Protein AF-A0A0S4X0G8-F1 (afdb_monomer_lite)

Foldseek 3Di:
DQVVVQVVDDPPDHRDDDDCVPHVVLLPPDDDPDPDWDWDDDPPDTFDTGHDDDPPPDVVVVVVPDTPDPDPDPSCSVVSVVVDPPDD

Radius of gyration: 12.95 Å; chains: 1; bounding box: 30×27×34 Å

Structure (mmCIF, N/CA/C/O backbone):
data_AF-A0A0S4X0G8-F1
#
_entry.id   AF-A0A0S4X0G8-F1
#
loop_
_atom_site.group_PDB
_atom_site.id
_atom_site.type_symbol
_atom_site.label_atom_id
_atom_site.label_alt_id
_atom_site.label_comp_id
_atom_site.label_asym_id
_atom_site.label_entity_id
_atom_site.label_seq_id
_atom_site.pdbx_PDB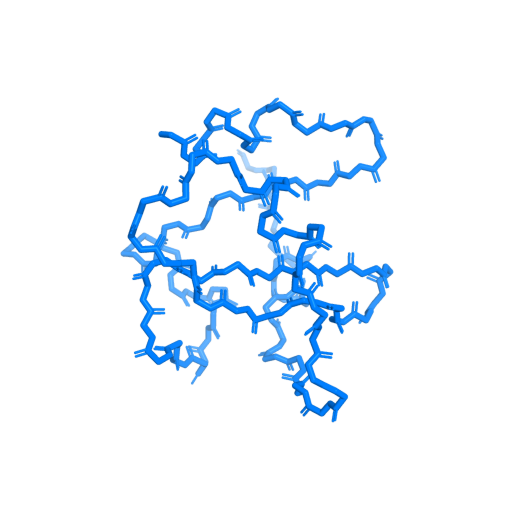_ins_code
_atom_site.Cartn_x
_atom_site.Cartn_y
_atom_site.Cartn_z
_atom_site.occupancy
_atom_site.B_iso_or_equiv
_atom_site.auth_seq_id
_atom_site.auth_comp_id
_atom_site.auth_asym_id
_atom_site.auth_atom_id
_atom_site.pdbx_PDB_model_num
ATOM 1 N N . MET A 1 1 ? 12.277 0.174 7.103 1.00 71.00 1 MET A N 1
ATOM 2 C CA . MET A 1 1 ? 12.088 1.439 6.342 1.00 71.00 1 MET A CA 1
ATOM 3 C C . MET A 1 1 ? 10.621 1.610 5.989 1.00 71.00 1 MET A C 1
ATOM 5 O O . MET A 1 1 ? 10.043 2.621 6.367 1.00 71.00 1 MET A O 1
ATOM 9 N N . PHE A 1 2 ? 10.016 0.6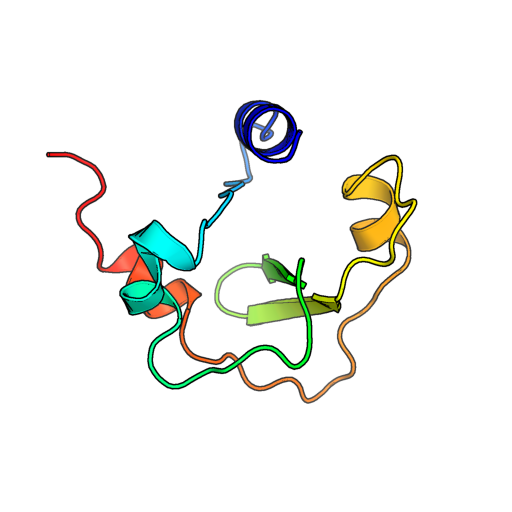08 5.351 1.00 77.38 2 PHE A N 1
ATOM 10 C CA . PHE A 1 2 ? 8.592 0.601 5.026 1.00 77.38 2 PHE A CA 1
ATOM 11 C C . PHE A 1 2 ? 7.680 0.609 6.261 1.00 77.38 2 PHE A C 1
ATOM 13 O O . PHE A 1 2 ? 6.739 1.391 6.280 1.00 77.38 2 PHE A O 1
ATOM 20 N N . ASP A 1 3 ? 8.019 -0.119 7.332 1.00 77.75 3 ASP A N 1
ATOM 21 C CA . ASP A 1 3 ? 7.261 -0.085 8.599 1.00 77.75 3 ASP A CA 1
ATOM 22 C C . ASP A 1 3 ? 7.183 1.307 9.216 1.00 77.75 3 ASP A C 1
ATOM 24 O O . ASP A 1 3 ? 6.140 1.734 9.704 1.00 77.75 3 ASP A O 1
ATOM 28 N N . ARG A 1 4 ? 8.297 2.046 9.171 1.00 81.75 4 ARG A N 1
ATOM 29 C CA . ARG A 1 4 ? 8.352 3.412 9.691 1.00 81.75 4 ARG A CA 1
ATOM 30 C C . ARG A 1 4 ? 7.452 4.333 8.874 1.00 81.75 4 ARG A C 1
ATOM 32 O O . ARG A 1 4 ? 6.665 5.067 9.452 1.00 81.75 4 ARG A O 1
ATOM 39 N N . TRP A 1 5 ? 7.535 4.256 7.547 1.00 83.00 5 TRP A N 1
ATOM 40 C CA . TRP A 1 5 ? 6.661 5.032 6.668 1.00 83.00 5 TRP A CA 1
ATOM 41 C C . TRP A 1 5 ? 5.180 4.666 6.849 1.00 83.00 5 TRP A C 1
ATOM 43 O O . TRP A 1 5 ? 4.326 5.553 6.833 1.00 83.00 5 TRP A O 1
ATOM 53 N N . ALA A 1 6 ? 4.883 3.380 7.067 1.00 83.25 6 ALA A N 1
ATOM 54 C CA . ALA A 1 6 ? 3.538 2.901 7.361 1.00 83.25 6 ALA A CA 1
ATOM 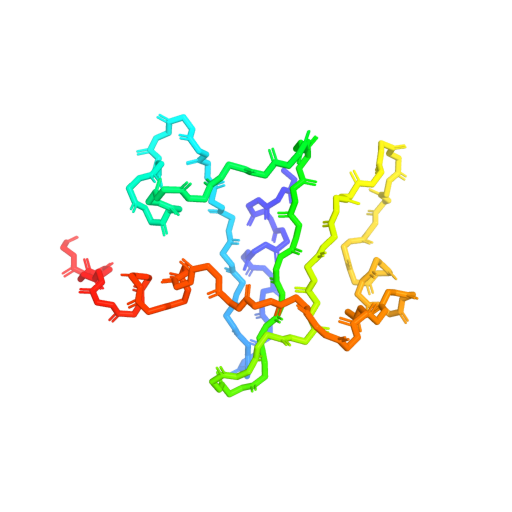55 C C . ALA A 1 6 ? 3.015 3.440 8.703 1.00 83.25 6 ALA A C 1
ATOM 57 O O . ALA A 1 6 ? 1.869 3.868 8.801 1.00 83.25 6 ALA A O 1
ATOM 58 N N . SER A 1 7 ? 3.887 3.505 9.711 1.00 82.12 7 SER A N 1
ATOM 59 C CA . SER A 1 7 ? 3.578 4.049 11.041 1.00 82.12 7 SER A CA 1
ATOM 60 C C . SER A 1 7 ? 3.387 5.572 11.046 1.00 82.12 7 SER A C 1
ATOM 62 O O . SER A 1 7 ? 2.763 6.113 11.953 1.00 82.12 7 SER A O 1
ATOM 64 N N . GLU A 1 8 ? 3.917 6.272 10.041 1.00 85.69 8 GLU A N 1
ATOM 65 C CA . GLU A 1 8 ? 3.801 7.725 9.852 1.00 85.69 8 GLU A CA 1
ATOM 66 C C . GLU A 1 8 ? 2.549 8.116 9.029 1.00 85.69 8 GLU A C 1
ATOM 68 O O . GLU A 1 8 ? 2.471 9.231 8.511 1.00 85.69 8 GLU A O 1
ATOM 73 N N . ALA A 1 9 ? 1.565 7.215 8.892 1.00 82.75 9 ALA A N 1
ATOM 74 C CA . ALA A 1 9 ? 0.303 7.483 8.200 1.00 82.75 9 ALA A CA 1
ATOM 75 C C . ALA A 1 9 ? -0.456 8.676 8.806 1.00 82.75 9 ALA A C 1
ATOM 77 O O . ALA A 1 9 ? -0.646 8.776 10.021 1.00 82.75 9 ALA A O 1
ATOM 78 N N . GLY A 1 10 ? -0.929 9.577 7.942 1.00 82.94 10 GLY A N 1
ATOM 79 C CA . GLY A 1 10 ? -1.799 10.677 8.344 1.00 82.94 10 GLY A CA 1
ATOM 80 C C . GLY A 1 10 ? -3.183 10.208 8.831 1.00 82.94 10 GLY A C 1
ATOM 81 O O . GLY A 1 10 ? -3.615 9.097 8.540 1.00 82.94 10 GLY A O 1
ATOM 82 N N . PRO A 1 11 ? -3.957 11.079 9.504 1.00 80.38 11 PRO A N 1
ATOM 83 C CA . PRO A 1 11 ? -5.242 10.723 10.130 1.00 80.38 11 PRO A CA 1
ATOM 84 C C . PRO A 1 11 ? -6.363 10.327 9.149 1.00 80.38 11 PRO A C 1
ATOM 86 O O . PRO A 1 11 ? -7.439 9.910 9.575 1.00 80.38 11 PRO A O 1
ATOM 89 N N . HIS A 1 12 ? -6.151 10.491 7.842 1.00 83.38 12 HIS A N 1
ATOM 90 C CA . HIS A 1 12 ? -7.132 10.203 6.789 1.00 83.38 12 HIS A CA 1
ATOM 91 C C . HIS A 1 12 ? -6.627 9.185 5.767 1.00 83.38 12 HIS A C 1
ATOM 93 O O . HIS A 1 12 ? -7.202 9.048 4.687 1.00 83.38 12 HIS A O 1
ATOM 99 N N . GLU A 1 13 ? -5.554 8.477 6.095 1.00 84.88 13 GLU A N 1
ATOM 100 C CA . GLU A 1 13 ? -5.004 7.420 5.267 1.00 84.88 13 GLU A CA 1
ATOM 101 C C . GLU A 1 13 ? -4.622 6.224 6.131 1.00 84.88 13 GLU A C 1
ATOM 103 O O . GLU A 1 13 ? -4.404 6.330 7.334 1.00 84.88 13 GLU A O 1
ATOM 108 N N . VAL A 1 14 ? -4.551 5.066 5.489 1.00 86.00 14 VAL A N 1
ATOM 109 C CA . VAL A 1 14 ? -4.022 3.850 6.090 1.00 86.00 14 VAL A CA 1
ATOM 110 C C . VAL A 1 14 ? -2.864 3.427 5.212 1.00 86.00 14 VAL A C 1
ATOM 112 O O . VAL A 1 14 ? -3.032 3.242 4.004 1.00 86.00 14 VAL A O 1
ATOM 115 N N . ARG A 1 15 ? -1.685 3.299 5.812 1.00 88.81 15 ARG A N 1
ATOM 116 C CA . ARG A 1 15 ? -0.495 2.789 5.142 1.00 88.81 15 ARG A CA 1
ATOM 117 C C . ARG A 1 15 ? -0.191 1.423 5.721 1.00 88.81 15 ARG A C 1
ATOM 119 O O . ARG A 1 15 ? -0.121 1.261 6.934 1.00 88.81 15 ARG A O 1
ATOM 126 N N . LEU A 1 16 ? -0.028 0.449 4.841 1.00 85.88 16 LEU A N 1
ATOM 127 C CA . LEU A 1 16 ? 0.292 -0.918 5.214 1.00 85.88 16 LEU A CA 1
ATOM 128 C C . LEU A 1 16 ? 1.569 -1.302 4.493 1.00 85.88 16 LEU A C 1
ATOM 130 O O . LEU A 1 16 ? 1.682 -1.134 3.276 1.00 85.88 16 LEU A O 1
ATOM 134 N N . TRP A 1 17 ? 2.524 -1.805 5.260 1.00 87.44 17 TRP A N 1
ATOM 135 C CA . TRP A 1 17 ? 3.620 -2.568 4.703 1.00 87.44 17 TRP A CA 1
ATOM 136 C C . TRP A 1 17 ? 3.208 -4.036 4.717 1.00 87.44 17 TRP A C 1
ATOM 138 O O . TRP A 1 17 ? 2.838 -4.558 5.765 1.00 87.44 17 TRP A O 1
ATOM 148 N N . LEU A 1 18 ? 3.208 -4.665 3.543 1.00 86.06 18 LEU A N 1
ATOM 149 C CA . LEU A 1 18 ? 2.837 -6.063 3.392 1.00 86.06 18 LEU A CA 1
ATOM 150 C C . LEU A 1 18 ? 4.073 -6.861 3.005 1.00 86.06 18 LEU A C 1
ATOM 152 O O . LEU A 1 18 ? 4.546 -6.753 1.872 1.00 86.06 18 LEU A O 1
ATOM 156 N N . ASP A 1 19 ? 4.568 -7.664 3.938 1.00 85.81 19 ASP A N 1
ATOM 157 C CA . ASP A 1 19 ? 5.591 -8.651 3.629 1.00 85.81 19 ASP A CA 1
ATOM 158 C C . ASP A 1 19 ? 4.949 -9.851 2.925 1.00 85.81 19 ASP A C 1
ATOM 160 O O . ASP A 1 19 ? 4.037 -10.483 3.457 1.00 85.81 19 ASP A O 1
ATOM 164 N N . LEU A 1 20 ? 5.383 -10.150 1.700 1.00 83.75 20 LEU A N 1
ATOM 165 C CA . LEU A 1 20 ? 4.817 -11.260 0.935 1.00 83.75 20 LEU A CA 1
ATOM 166 C C . LEU A 1 20 ? 5.298 -12.621 1.428 1.00 83.75 20 LEU A C 1
ATOM 168 O O . LEU A 1 20 ? 4.623 -13.608 1.146 1.00 83.75 20 LEU A O 1
ATOM 172 N N . GLU A 1 21 ? 6.423 -12.688 2.139 1.00 84.12 21 GLU A N 1
ATOM 173 C CA . GLU A 1 21 ? 6.904 -13.947 2.710 1.00 84.12 21 GLU A CA 1
ATOM 174 C C . GLU A 1 21 ? 5.950 -14.441 3.808 1.00 84.12 21 GLU A C 1
ATOM 176 O O . GLU A 1 21 ? 5.639 -15.631 3.859 1.00 84.12 21 GLU A O 1
ATOM 181 N N . ASP A 1 22 ? 5.399 -13.514 4.597 1.00 82.50 22 ASP A N 1
ATOM 182 C CA . ASP A 1 22 ? 4.483 -13.818 5.702 1.00 82.50 22 ASP A CA 1
ATOM 183 C C . ASP A 1 22 ? 2.997 -13.694 5.324 1.00 82.50 22 ASP A C 1
ATOM 185 O O . ASP A 1 22 ? 2.140 -14.348 5.921 1.00 82.50 22 ASP A O 1
ATOM 189 N N . HIS A 1 23 ? 2.663 -12.860 4.333 1.00 83.06 23 HIS A N 1
ATOM 190 C CA . HIS A 1 23 ? 1.286 -12.425 4.082 1.00 83.06 23 HIS A CA 1
ATOM 191 C C . HIS A 1 23 ? 0.847 -12.524 2.609 1.00 83.06 23 HIS A C 1
ATOM 193 O O . HIS A 1 23 ? 0.004 -11.752 2.135 1.00 83.06 23 HIS A O 1
ATOM 199 N N . ALA A 1 24 ? 1.378 -13.500 1.864 1.00 82.88 24 ALA A N 1
ATOM 200 C CA . ALA A 1 24 ? 1.017 -13.753 0.462 1.00 82.88 24 ALA A CA 1
ATOM 201 C C . ALA A 1 24 ? -0.498 -13.938 0.218 1.00 82.88 24 ALA A C 1
ATOM 203 O O . ALA A 1 24 ? -0.992 -13.658 -0.879 1.00 82.88 24 ALA A O 1
ATOM 204 N N . GLU A 1 25 ? -1.259 -14.374 1.226 1.00 83.00 25 GLU A N 1
ATOM 205 C CA . GLU A 1 25 ? -2.703 -14.625 1.124 1.00 83.00 25 GLU A CA 1
ATOM 206 C C . GLU A 1 25 ? -3.514 -13.397 0.674 1.00 83.00 25 GLU A C 1
ATOM 208 O O . GLU A 1 25 ? -4.469 -13.526 -0.099 1.00 83.00 25 GLU A O 1
ATOM 213 N N . PHE A 1 26 ? -3.098 -12.189 1.068 1.00 83.94 26 PHE A N 1
ATOM 214 C CA . PHE A 1 26 ? -3.795 -10.960 0.680 1.00 83.94 26 PHE A CA 1
ATOM 215 C C . PHE A 1 26 ? -3.563 -10.602 -0.787 1.00 83.94 26 PHE A C 1
ATOM 217 O O . PHE A 1 26 ? -4.405 -9.960 -1.425 1.00 83.94 26 PHE A O 1
ATOM 224 N N . VAL A 1 27 ? -2.456 -11.070 -1.359 1.00 82.62 27 VAL A N 1
ATOM 225 C CA . VAL A 1 27 ? -2.143 -10.890 -2.777 1.00 82.62 27 VAL A CA 1
ATOM 226 C C . VAL A 1 27 ? -2.879 -11.914 -3.643 1.00 82.62 27 VAL A C 1
ATOM 228 O O . VAL A 1 27 ? -3.305 -11.604 -4.763 1.00 82.62 27 VAL A O 1
ATOM 231 N N . GLY A 1 28 ? -3.174 -13.086 -3.085 1.00 82.12 28 GLY A N 1
ATOM 232 C CA . GLY A 1 28 ? -3.949 -14.126 -3.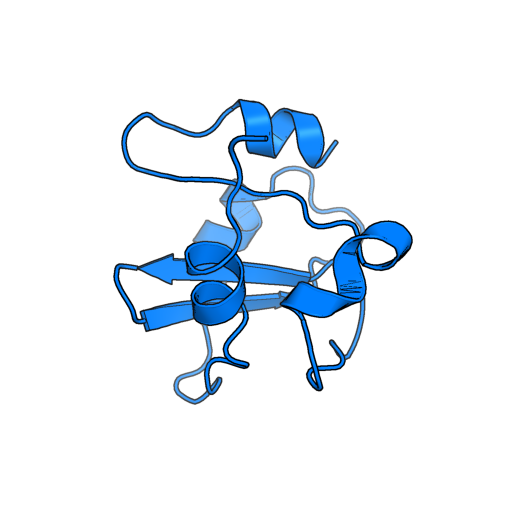750 1.00 82.12 28 GLY A CA 1
ATOM 233 C C . GLY A 1 28 ? -3.234 -14.629 -5.005 1.00 82.12 28 GLY A C 1
ATOM 234 O O . GLY A 1 28 ? -2.076 -15.019 -4.951 1.00 82.12 28 GLY A O 1
ATOM 235 N N . ALA A 1 29 ? -3.922 -14.617 -6.149 1.00 83.00 29 ALA A N 1
ATOM 236 C CA . ALA A 1 29 ? -3.357 -15.069 -7.426 1.00 83.00 29 ALA A CA 1
ATOM 237 C C . ALA A 1 29 ? -2.511 -14.003 -8.148 1.00 83.00 29 ALA A C 1
ATOM 239 O O . ALA A 1 29 ? -1.970 -14.272 -9.221 1.00 83.00 29 ALA A O 1
ATOM 240 N N . TYR A 1 30 ? -2.440 -12.782 -7.615 1.00 84.19 30 TYR A N 1
ATOM 241 C CA . TYR A 1 30 ? -1.657 -11.726 -8.238 1.00 84.19 30 TYR A CA 1
ATOM 242 C C . TYR A 1 30 ? -0.172 -11.923 -7.926 1.00 84.19 30 TYR A C 1
ATOM 244 O O . TYR A 1 30 ? 0.222 -12.017 -6.770 1.00 84.19 30 TYR A O 1
ATOM 252 N N . LEU A 1 31 ? 0.662 -11.970 -8.962 1.00 81.00 31 LEU A N 1
ATOM 253 C CA . LEU A 1 31 ? 2.111 -12.011 -8.806 1.00 81.00 31 LEU A CA 1
ATOM 254 C C . LEU A 1 31 ? 2.684 -10.687 -9.331 1.00 81.00 31 LEU A C 1
ATOM 256 O O . LEU A 1 31 ? 2.625 -10.453 -10.542 1.00 81.00 31 LEU A O 1
ATOM 260 N N . PRO A 1 32 ? 3.194 -9.794 -8.463 1.00 81.50 32 PRO A N 1
ATOM 261 C CA . PRO A 1 32 ? 3.816 -8.563 -8.928 1.00 81.50 32 PRO A CA 1
ATOM 262 C C . PRO A 1 32 ? 5.039 -8.885 -9.805 1.00 81.50 32 PRO A C 1
ATOM 264 O O . PRO A 1 32 ? 5.771 -9.831 -9.511 1.00 81.50 32 PRO A O 1
ATOM 267 N N . PRO A 1 33 ? 5.296 -8.104 -10.871 1.00 82.25 33 PRO A N 1
ATOM 268 C CA . PRO A 1 33 ? 6.406 -8.367 -11.790 1.00 82.25 33 PRO A CA 1
ATOM 269 C C . PRO A 1 33 ? 7.780 -8.177 -11.133 1.00 82.25 33 PRO A C 1
ATOM 271 O O . PRO A 1 33 ? 8.760 -8.766 -11.577 1.00 82.25 33 PRO A O 1
ATOM 274 N N . SER A 1 34 ? 7.856 -7.341 -10.095 1.00 86.44 34 SER A N 1
ATOM 275 C CA . SER A 1 34 ? 9.036 -7.145 -9.256 1.00 86.44 34 SER A CA 1
ATOM 276 C C . SER A 1 34 ? 8.624 -6.530 -7.917 1.00 86.44 34 SER A C 1
ATOM 278 O O . SER A 1 34 ? 7.522 -5.993 -7.781 1.00 86.44 34 SER A O 1
ATOM 280 N N . LEU A 1 35 ? 9.521 -6.597 -6.936 1.00 85.62 35 LEU A N 1
ATOM 281 C CA . LEU A 1 35 ? 9.355 -6.022 -5.602 1.00 85.62 35 LEU A CA 1
ATOM 282 C C . LEU A 1 35 ? 10.459 -4.992 -5.311 1.00 85.62 35 LEU A C 1
ATOM 284 O O . LEU A 1 35 ? 11.556 -5.127 -5.860 1.00 85.62 35 LEU A O 1
ATOM 288 N N . PRO A 1 36 ? 10.202 -3.997 -4.439 1.00 86.25 36 PRO A N 1
ATOM 289 C CA . PRO A 1 36 ? 8.927 -3.720 -3.766 1.00 86.25 36 PRO A CA 1
ATOM 290 C C . PRO A 1 36 ? 7.913 -3.036 -4.697 1.00 86.25 36 PRO A C 1
ATOM 292 O O . PRO A 1 36 ? 8.280 -2.215 -5.532 1.00 86.25 36 PRO A O 1
ATOM 295 N N . MET A 1 37 ? 6.626 -3.364 -4.554 1.00 86.44 37 MET A N 1
ATOM 296 C CA . MET A 1 37 ? 5.542 -2.771 -5.347 1.00 86.44 37 MET A CA 1
ATOM 297 C C . MET A 1 37 ? 4.605 -1.964 -4.450 1.00 86.44 37 MET A C 1
ATOM 299 O O . MET A 1 37 ? 4.177 -2.446 -3.404 1.00 86.44 37 MET A O 1
ATOM 303 N N . LEU A 1 38 ? 4.274 -0.742 -4.867 1.00 87.50 38 LEU A N 1
ATOM 304 C CA . LEU A 1 38 ? 3.372 0.148 -4.147 1.00 87.50 38 LEU A CA 1
ATOM 305 C C . LEU A 1 38 ? 1.999 0.165 -4.809 1.00 87.50 38 LEU A C 1
ATOM 307 O O . LEU A 1 38 ? 1.884 0.404 -6.011 1.00 87.50 38 LEU A O 1
ATOM 311 N N . PHE A 1 39 ? 0.966 -0.004 -3.988 1.00 87.62 39 PHE A N 1
ATOM 312 C CA . PHE A 1 39 ? -0.428 0.188 -4.363 1.00 87.62 39 PHE A CA 1
ATOM 313 C C . PHE A 1 39 ? -1.007 1.366 -3.579 1.00 87.62 39 PHE A C 1
ATOM 315 O O . PHE A 1 39 ? -0.844 1.431 -2.362 1.00 87.62 39 PHE A O 1
ATOM 322 N N . ALA A 1 40 ? -1.719 2.268 -4.252 1.00 87.56 40 ALA A N 1
ATOM 323 C CA . ALA A 1 40 ? -2.499 3.314 -3.594 1.00 87.56 40 ALA A CA 1
ATOM 324 C C . ALA A 1 40 ? -3.936 3.303 -4.102 1.00 87.56 40 ALA A C 1
ATOM 326 O O . ALA A 1 40 ? -4.186 3.232 -5.308 1.00 87.56 40 ALA A O 1
ATOM 327 N N . TYR A 1 41 ? -4.870 3.413 -3.164 1.00 86.94 41 TYR A N 1
ATOM 328 C CA . TYR A 1 41 ? -6.300 3.402 -3.428 1.00 86.94 41 TYR A CA 1
ATOM 329 C C . TYR A 1 41 ? -6.921 4.717 -2.967 1.00 86.94 41 TYR A C 1
ATOM 331 O O . TYR A 1 41 ? -6.586 5.233 -1.900 1.00 86.94 41 TYR A O 1
ATOM 339 N N . LYS A 1 42 ? -7.884 5.226 -3.737 1.00 85.31 42 LYS A N 1
ATOM 340 C CA . LYS A 1 42 ? -8.762 6.324 -3.328 1.00 85.31 42 LYS A CA 1
ATOM 341 C C . LYS A 1 42 ? -10.198 5.817 -3.310 1.00 85.31 42 LYS A C 1
ATOM 343 O O . LYS A 1 42 ? -10.796 5.586 -4.359 1.00 85.31 42 LYS A O 1
ATOM 348 N N . GLY A 1 43 ? -10.745 5.635 -2.109 1.00 84.12 43 GLY A N 1
ATOM 349 C CA . GLY A 1 43 ? -12.027 4.954 -1.934 1.00 84.12 43 GLY A CA 1
ATOM 350 C C . GLY A 1 43 ? -11.906 3.473 -2.294 1.00 84.12 43 GLY A C 1
ATOM 351 O O . GLY A 1 43 ? -11.116 2.755 -1.682 1.00 84.12 43 GLY A O 1
ATOM 352 N N . ASP A 1 44 ? -12.685 3.027 -3.276 1.00 82.69 44 ASP A N 1
ATOM 353 C CA . ASP A 1 44 ? -12.690 1.670 -3.836 1.00 82.69 44 ASP A CA 1
ATOM 354 C C . ASP A 1 44 ? -11.842 1.530 -5.113 1.00 82.69 44 ASP A C 1
ATOM 356 O O . ASP A 1 44 ? -11.750 0.441 -5.672 1.00 82.69 44 ASP A O 1
ATOM 360 N N . ARG A 1 45 ? -11.211 2.615 -5.581 1.00 83.56 45 ARG A N 1
ATOM 361 C CA . ARG A 1 45 ? -10.463 2.632 -6.843 1.00 83.56 45 ARG A CA 1
ATOM 362 C C . ARG A 1 45 ? -8.963 2.593 -6.616 1.00 83.56 45 ARG A C 1
ATOM 364 O O . ARG A 1 45 ? -8.427 3.412 -5.873 1.00 83.56 45 ARG A O 1
ATOM 371 N N . LEU A 1 46 ? -8.288 1.700 -7.332 1.00 85.88 46 LEU A N 1
ATOM 372 C CA . LEU A 1 46 ? -6.835 1.689 -7.456 1.00 85.88 46 LEU A CA 1
ATOM 373 C C . LEU A 1 46 ? -6.378 2.895 -8.294 1.00 85.88 46 LEU A C 1
ATOM 375 O O . LEU A 1 46 ? -6.781 3.047 -9.447 1.00 85.88 46 LEU A O 1
ATOM 379 N N . THR A 1 47 ? -5.557 3.766 -7.711 1.00 84.75 47 THR A N 1
ATOM 380 C CA . THR A 1 47 ? -5.047 4.994 -8.352 1.00 84.75 47 THR A CA 1
ATOM 381 C C . THR A 1 47 ? -3.549 4.950 -8.634 1.00 84.75 47 THR A C 1
ATOM 383 O O . THR A 1 47 ? -3.055 5.761 -9.416 1.00 84.75 47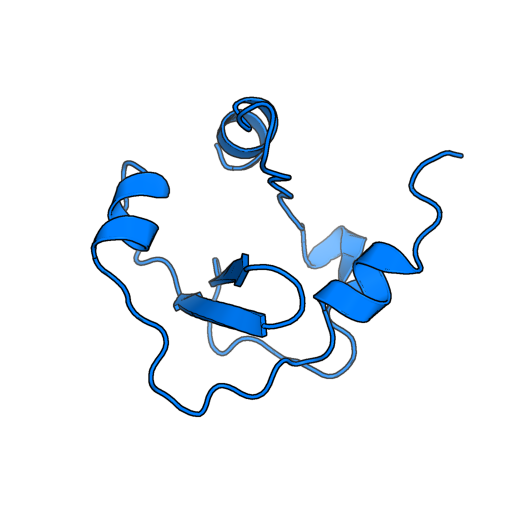 THR A O 1
ATOM 386 N N . TYR A 1 48 ? -2.828 4.019 -8.008 1.00 83.88 48 TYR A N 1
ATOM 387 C CA . TYR A 1 48 ? -1.391 3.827 -8.180 1.00 83.88 48 TYR A CA 1
ATOM 388 C C . TYR A 1 48 ? -1.042 2.348 -8.030 1.00 83.88 48 TYR A C 1
ATOM 390 O O . TYR A 1 48 ? -1.480 1.735 -7.062 1.00 83.88 48 TYR A O 1
ATOM 398 N N . ALA A 1 49 ? -0.250 1.793 -8.946 1.00 85.88 49 ALA A N 1
ATOM 399 C CA . ALA A 1 49 ? 0.267 0.428 -8.862 1.00 85.88 49 ALA A CA 1
ATOM 400 C C . ALA A 1 49 ? 1.590 0.335 -9.628 1.00 85.88 49 ALA A C 1
ATOM 402 O O . ALA A 1 49 ? 1.587 0.077 -10.830 1.00 85.88 49 ALA A O 1
ATOM 403 N N . HIS A 1 50 ? 2.714 0.581 -8.953 1.00 84.06 50 HIS A N 1
ATOM 404 C CA . HIS A 1 50 ? 4.033 0.595 -9.597 1.00 84.06 50 HIS A CA 1
ATOM 405 C C . HIS A 1 50 ? 5.105 -0.054 -8.733 1.00 84.06 50 HIS A C 1
ATOM 407 O O . HIS A 1 50 ? 5.054 -0.001 -7.503 1.00 84.06 50 HIS A O 1
ATOM 413 N N . VAL A 1 51 ? 6.084 -0.665 -9.399 1.00 84.88 51 VAL A N 1
ATOM 414 C CA . VAL A 1 51 ? 7.309 -1.144 -8.756 1.00 84.88 51 VAL A CA 1
ATOM 415 C C . VAL A 1 51 ? 8.130 0.074 -8.350 1.00 84.88 51 VAL A C 1
ATOM 417 O O . VAL A 1 51 ? 8.379 0.962 -9.163 1.00 84.88 51 VAL A O 1
ATOM 420 N N . LEU A 1 52 ? 8.531 0.122 -7.087 1.00 81.00 52 LEU A N 1
ATOM 421 C CA . LEU A 1 52 ? 9.412 1.154 -6.572 1.00 81.00 52 LEU A CA 1
ATOM 422 C C . LEU A 1 52 ? 10.845 0.840 -7.006 1.00 81.00 52 LEU A C 1
ATOM 424 O O . LEU A 1 52 ? 11.370 -0.235 -6.714 1.00 81.00 52 LEU A O 1
ATOM 428 N N . GLU A 1 53 ? 11.478 1.779 -7.705 1.00 77.06 53 GLU A N 1
ATOM 429 C CA . GLU A 1 53 ? 12.871 1.628 -8.116 1.00 77.06 53 GLU A CA 1
ATOM 430 C C . GLU A 1 53 ? 13.829 1.646 -6.914 1.00 77.06 53 GLU A C 1
ATOM 432 O O . GLU A 1 53 ? 13.616 2.320 -5.898 1.00 77.06 53 GLU A O 1
ATOM 437 N N . LEU A 1 54 ? 14.931 0.907 -7.052 1.00 63.34 54 LEU A N 1
ATOM 438 C CA . LEU A 1 54 ? 16.033 0.901 -6.094 1.00 63.34 54 LEU A CA 1
ATOM 439 C C . LEU A 1 54 ? 16.650 2.304 -6.006 1.00 63.34 54 LEU A C 1
ATOM 441 O O . LEU A 1 54 ? 17.241 2.791 -6.965 1.00 63.34 54 LEU A O 1
ATOM 445 N N . GLY A 1 55 ? 16.534 2.939 -4.837 1.00 63.44 55 GLY A N 1
ATOM 446 C CA . GLY A 1 55 ? 17.069 4.281 -4.580 1.00 63.44 55 GLY A CA 1
ATOM 447 C C . GLY A 1 55 ? 16.015 5.347 -4.280 1.00 63.44 55 GLY A C 1
ATOM 448 O O . GLY A 1 55 ? 16.382 6.485 -3.986 1.00 63.44 55 GLY A O 1
ATOM 449 N N . ILE A 1 56 ? 14.723 4.999 -4.293 1.00 65.50 56 ILE A N 1
ATOM 450 C CA . ILE A 1 56 ? 13.671 5.894 -3.801 1.00 65.50 56 ILE A CA 1
ATOM 451 C C . ILE A 1 56 ? 13.923 6.198 -2.322 1.00 65.50 56 ILE A C 1
ATOM 453 O O . ILE A 1 56 ? 13.856 5.327 -1.457 1.00 65.50 56 ILE A O 1
ATOM 457 N N . THR A 1 57 ? 14.219 7.463 -2.034 1.00 63.12 57 THR A N 1
ATOM 458 C CA . THR A 1 57 ? 14.475 7.945 -0.674 1.00 63.12 57 THR A CA 1
ATOM 459 C C . THR A 1 57 ? 13.184 8.214 0.094 1.00 63.12 57 THR A C 1
ATOM 461 O O . THR A 1 57 ? 13.188 8.140 1.321 1.00 63.12 57 THR A O 1
ATOM 464 N N . THR A 1 58 ? 12.076 8.488 -0.608 1.00 71.00 58 THR A N 1
ATOM 465 C CA . THR A 1 58 ? 10.756 8.742 -0.016 1.00 71.00 58 THR A CA 1
ATOM 466 C C . THR A 1 58 ? 9.621 8.192 -0.883 1.00 71.00 58 THR A C 1
ATOM 468 O O . THR A 1 58 ? 9.499 8.503 -2.066 1.00 71.00 58 THR A O 1
ATOM 471 N N . ILE A 1 59 ? 8.745 7.389 -0.279 1.00 76.12 59 ILE A N 1
ATOM 472 C CA . ILE A 1 59 ? 7.580 6.787 -0.952 1.00 76.12 59 ILE A CA 1
ATOM 473 C C . ILE A 1 59 ? 6.579 7.870 -1.381 1.00 76.12 59 ILE A C 1
ATOM 475 O O . ILE A 1 59 ? 5.980 7.771 -2.449 1.00 76.12 59 ILE A O 1
ATOM 479 N N . ASP A 1 60 ? 6.475 8.963 -0.618 1.00 75.06 60 ASP A N 1
ATOM 480 C CA . ASP A 1 60 ? 5.642 10.120 -0.970 1.00 75.06 60 ASP A CA 1
ATOM 481 C C . ASP A 1 60 ? 6.058 10.757 -2.305 1.00 75.06 60 ASP A C 1
ATOM 483 O O . ASP A 1 60 ? 5.210 11.221 -3.065 1.00 75.06 60 ASP A O 1
ATOM 487 N N . ARG A 1 61 ? 7.355 10.729 -2.642 1.00 73.81 61 ARG A N 1
ATOM 488 C CA . ARG A 1 61 ? 7.836 11.204 -3.943 1.00 73.81 61 ARG A CA 1
ATOM 489 C C . ARG A 1 61 ? 7.404 10.271 -5.072 1.00 73.81 61 ARG A C 1
ATOM 491 O O . ARG A 1 61 ? 6.947 10.750 -6.103 1.00 73.81 61 ARG A O 1
ATOM 498 N N . ALA A 1 62 ? 7.475 8.959 -4.852 1.00 73.88 62 ALA A N 1
ATOM 499 C CA . ALA A 1 62 ? 7.006 7.967 -5.817 1.00 73.88 62 ALA A CA 1
ATOM 500 C C . ALA A 1 62 ? 5.503 8.119 -6.112 1.00 73.88 62 ALA A C 1
ATOM 502 O O . ALA A 1 62 ? 5.090 8.016 -7.267 1.00 73.88 62 ALA A O 1
ATOM 503 N N . LEU A 1 63 ? 4.703 8.412 -5.078 1.00 73.94 63 LEU A N 1
ATOM 504 C CA . LEU A 1 63 ? 3.269 8.704 -5.192 1.00 73.94 63 LEU A CA 1
ATOM 505 C C . LEU A 1 63 ? 2.986 10.017 -5.928 1.00 73.94 63 LEU A C 1
ATOM 507 O O . LEU A 1 63 ? 2.015 10.092 -6.675 1.00 73.94 63 LEU A O 1
ATOM 511 N N . ALA A 1 64 ? 3.809 11.046 -5.716 1.00 73.44 64 ALA A N 1
ATOM 512 C CA . ALA A 1 64 ? 3.662 12.330 -6.396 1.00 73.44 64 ALA A CA 1
ATOM 513 C C . ALA A 1 64 ? 4.025 12.254 -7.890 1.00 73.44 64 ALA A C 1
ATOM 515 O O . ALA A 1 64 ? 3.432 12.962 -8.702 1.00 73.44 64 ALA A O 1
ATOM 516 N N . GLU A 1 65 ? 4.999 11.413 -8.248 1.00 68.31 65 GLU A N 1
ATOM 517 C CA . GLU A 1 65 ? 5.512 11.291 -9.618 1.00 68.31 65 GLU A CA 1
ATOM 518 C C . GLU A 1 65 ? 4.723 10.282 -10.468 1.00 68.31 65 GLU A C 1
ATOM 520 O O . GLU A 1 65 ? 4.582 10.474 -11.676 1.00 68.31 65 GLU A O 1
ATOM 525 N N . GLY A 1 66 ? 4.185 9.217 -9.869 1.00 61.38 66 GLY A N 1
ATOM 526 C CA . GLY A 1 66 ? 3.475 8.190 -10.625 1.00 61.38 66 GLY A CA 1
ATOM 527 C C . GLY A 1 66 ? 1.962 8.396 -10.643 1.00 61.38 66 GLY A C 1
ATOM 528 O O . GLY A 1 66 ? 1.300 8.591 -9.630 1.00 61.38 66 GLY A O 1
ATOM 529 N N . THR A 1 67 ? 1.390 8.283 -11.832 1.00 60.44 67 THR A N 1
ATOM 530 C CA . THR A 1 67 ? -0.045 8.066 -12.037 1.00 60.44 67 THR A CA 1
ATOM 531 C C . THR A 1 67 ? -0.221 6.611 -12.464 1.00 60.44 67 THR A C 1
ATOM 533 O O . THR A 1 67 ? 0.580 6.108 -13.258 1.00 60.44 67 THR A O 1
ATOM 536 N N . ALA A 1 68 ? -1.222 5.886 -11.948 1.00 57.38 68 ALA A N 1
ATOM 537 C CA . ALA A 1 68 ? -1.539 4.589 -12.544 1.00 57.38 68 ALA A CA 1
ATOM 538 C C . ALA A 1 68 ? -1.916 4.809 -14.019 1.00 57.38 68 ALA A C 1
ATOM 540 O O . ALA A 1 68 ? -2.752 5.676 -14.301 1.00 57.38 68 ALA A O 1
ATOM 541 N N . PRO A 1 69 ? -1.351 4.040 -14.966 1.00 56.72 69 PRO A N 1
ATOM 542 C CA . PRO A 1 69 ? -1.905 4.004 -16.303 1.00 56.72 69 PRO A CA 1
ATOM 543 C C . PRO A 1 69 ? -3.367 3.568 -16.185 1.00 56.72 69 PRO A C 1
ATOM 545 O O . PRO A 1 69 ? -3.693 2.623 -15.461 1.00 56.72 69 PRO A O 1
ATOM 548 N N . SER A 1 70 ? -4.259 4.289 -16.862 1.00 50.94 70 SER A N 1
ATOM 549 C CA . SER A 1 70 ? -5.680 3.957 -16.921 1.00 50.94 70 SER A CA 1
ATOM 550 C C . SER A 1 70 ? -5.833 2.534 -17.464 1.00 50.94 70 SER A C 1
ATOM 552 O O . SER A 1 70 ? -5.689 2.324 -18.666 1.00 50.94 70 SER A O 1
ATOM 554 N N . GLY A 1 71 ? -6.065 1.557 -16.584 1.00 53.59 71 GLY A N 1
ATOM 555 C CA . GLY A 1 71 ? -6.213 0.152 -16.974 1.00 53.59 71 GLY A CA 1
ATOM 556 C C . GLY A 1 71 ? -5.592 -0.888 -16.041 1.00 53.59 71 GLY A C 1
ATOM 557 O O . GLY A 1 71 ? -5.803 -2.073 -16.285 1.00 53.59 71 GLY A O 1
ATOM 558 N N . PHE A 1 72 ? -4.874 -0.508 -14.976 1.00 64.38 72 PHE A N 1
ATOM 559 C CA . PHE A 1 72 ? -4.506 -1.489 -13.947 1.00 64.38 72 PHE A CA 1
ATOM 560 C C . PHE A 1 72 ? -5.771 -1.965 -13.220 1.00 64.38 72 PHE A C 1
ATOM 562 O O . PHE A 1 72 ? -6.347 -1.244 -12.406 1.00 64.38 72 PHE A O 1
ATOM 569 N N . ALA A 1 73 ? -6.236 -3.165 -13.571 1.00 69.25 73 ALA A N 1
ATOM 570 C CA . ALA A 1 73 ? -7.333 -3.821 -12.879 1.00 69.25 73 ALA A CA 1
ATOM 571 C C . ALA A 1 73 ? -6.890 -4.142 -11.446 1.00 69.25 73 ALA A C 1
ATOM 573 O O . ALA A 1 73 ? -5.814 -4.704 -11.247 1.00 69.25 73 ALA A O 1
ATOM 574 N N . ASP A 1 74 ? -7.707 -3.764 -10.461 1.00 78.94 74 ASP A N 1
ATOM 575 C CA . ASP A 1 74 ? -7.434 -4.075 -9.059 1.00 78.94 74 ASP A CA 1
ATOM 576 C C . ASP A 1 74 ? -7.344 -5.605 -8.879 1.00 78.94 74 ASP A C 1
ATOM 578 O O . ASP A 1 74 ? -8.321 -6.304 -9.164 1.00 78.94 74 ASP A O 1
ATOM 582 N N . PRO A 1 75 ? -6.208 -6.148 -8.401 1.00 81.69 75 PRO A N 1
ATOM 583 C CA . PRO A 1 75 ? -6.047 -7.581 -8.130 1.00 81.69 75 PRO A CA 1
ATOM 584 C C . PRO A 1 75 ? -6.911 -8.114 -6.968 1.00 81.69 75 PRO A C 1
ATOM 586 O O . PRO A 1 75 ? -6.848 -9.303 -6.624 1.00 81.69 75 PRO A O 1
ATOM 589 N N . GLY A 1 76 ? -7.704 -7.248 -6.334 1.00 85.31 76 GLY A N 1
ATOM 590 C CA . GLY A 1 76 ? -8.566 -7.571 -5.204 1.00 85.31 76 GLY A CA 1
ATOM 591 C C . GLY A 1 76 ? -7.830 -7.548 -3.867 1.00 85.31 76 GLY A C 1
ATOM 592 O O . GLY A 1 76 ? -8.385 -8.012 -2.872 1.00 85.31 76 GLY A O 1
ATOM 593 N N . ILE A 1 77 ? -6.607 -7.002 -3.828 1.00 86.56 77 ILE A N 1
ATOM 594 C CA . ILE A 1 77 ? -5.782 -6.924 -2.611 1.00 86.56 77 ILE A CA 1
ATOM 595 C C . ILE A 1 77 ? -6.532 -6.146 -1.532 1.00 86.56 77 ILE A C 1
ATOM 597 O O . ILE A 1 77 ? -6.724 -6.652 -0.431 1.00 86.56 77 ILE A O 1
ATOM 601 N N . ARG A 1 78 ? -7.055 -4.958 -1.863 1.00 86.25 78 ARG A N 1
ATOM 602 C CA . ARG A 1 78 ? -7.844 -4.143 -0.926 1.00 86.25 78 ARG A CA 1
ATOM 603 C C . ARG A 1 78 ? -9.047 -4.902 -0.363 1.00 86.25 78 ARG A C 1
ATOM 605 O O . ARG A 1 78 ? -9.340 -4.778 0.820 1.00 86.25 78 ARG A O 1
ATOM 612 N N . GLY A 1 79 ? -9.750 -5.662 -1.203 1.00 85.31 79 GLY A N 1
ATOM 613 C CA . GLY A 1 79 ? -10.908 -6.448 -0.778 1.00 85.31 79 GLY A CA 1
ATOM 614 C C . GLY A 1 79 ? -10.539 -7.490 0.276 1.00 85.31 79 GLY A C 1
ATOM 615 O O . GLY A 1 79 ? -11.200 -7.562 1.307 1.00 85.31 79 GLY A O 1
ATOM 616 N N . ARG A 1 80 ? -9.448 -8.233 0.053 1.00 87.81 80 ARG A N 1
ATOM 617 C CA . ARG A 1 80 ? -8.945 -9.232 1.011 1.00 87.81 80 ARG A CA 1
ATOM 618 C C . ARG A 1 80 ? -8.439 -8.581 2.291 1.00 87.81 80 ARG A C 1
ATOM 620 O O . ARG A 1 80 ? -8.773 -9.050 3.370 1.00 87.81 80 ARG A O 1
ATOM 627 N N . LEU A 1 81 ? -7.718 -7.464 2.171 1.00 85.50 81 LEU A N 1
ATOM 628 C CA . LEU A 1 81 ? -7.278 -6.680 3.323 1.00 85.50 81 LEU A CA 1
ATOM 629 C C . LEU A 1 81 ? -8.481 -6.243 4.168 1.00 85.50 81 LEU A C 1
ATOM 631 O O . LEU A 1 81 ? -8.485 -6.471 5.362 1.00 85.50 81 LEU A O 1
ATOM 635 N N . LEU A 1 82 ? -9.548 -5.699 3.582 1.00 83.19 82 LEU A N 1
ATOM 636 C CA . LEU A 1 82 ? -10.730 -5.274 4.350 1.00 83.19 82 LEU A CA 1
ATOM 637 C C . LEU A 1 82 ? -11.535 -6.420 4.978 1.00 83.19 82 LEU A C 1
ATOM 639 O O . LEU A 1 82 ? -12.305 -6.171 5.901 1.00 83.19 82 LEU A O 1
ATOM 643 N N . GLN A 1 83 ? -11.411 -7.639 4.454 1.00 82.69 83 GLN A N 1
ATOM 644 C CA . GLN A 1 83 ? -12.057 -8.825 5.020 1.00 82.69 83 GLN A CA 1
ATOM 645 C C . GLN A 1 83 ? -11.252 -9.461 6.151 1.00 82.69 83 GLN A C 1
ATOM 647 O O . GLN A 1 83 ? -11.827 -10.205 6.942 1.00 82.69 83 GLN A O 1
ATOM 652 N N . ALA A 1 84 ? -9.946 -9.198 6.212 1.00 73.56 84 ALA A N 1
ATOM 653 C CA . ALA A 1 84 ? -9.110 -9.680 7.293 1.00 73.56 84 ALA A CA 1
ATOM 654 C C . ALA A 1 84 ? -9.578 -9.053 8.609 1.00 73.56 84 ALA A C 1
ATOM 656 O O . ALA A 1 84 ? -9.808 -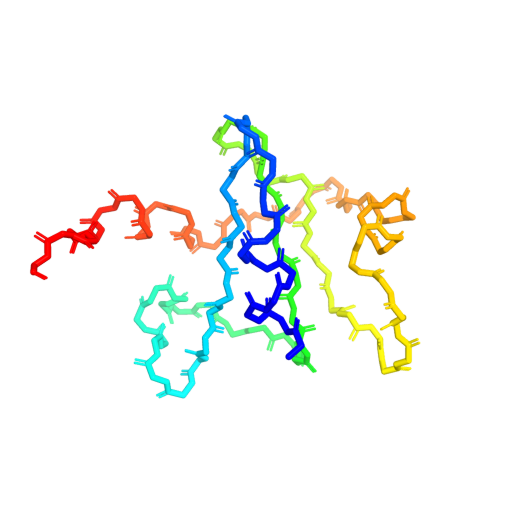7.844 8.677 1.00 73.56 84 ALA A O 1
ATOM 657 N N . ASP A 1 85 ? -9.727 -9.866 9.649 1.00 64.38 85 ASP A N 1
ATOM 658 C CA . ASP A 1 85 ? -9.944 -9.348 10.992 1.00 64.38 85 ASP A CA 1
ATOM 659 C C . ASP A 1 85 ? -8.580 -8.940 11.563 1.00 64.38 85 ASP A C 1
ATOM 661 O O . ASP A 1 85 ? -7.796 -9.774 12.010 1.00 64.38 85 ASP A O 1
ATOM 665 N N . TRP A 1 86 ? -8.248 -7.652 11.453 1.00 64.12 86 TRP A N 1
ATOM 666 C CA . TRP A 1 86 ? -6.966 -7.090 11.907 1.00 64.12 86 TRP A CA 1
ATOM 667 C C . TRP A 1 86 ? -6.863 -6.993 13.435 1.00 64.12 86 TRP A C 1
ATOM 669 O O . TRP A 1 86 ? -5.842 -6.534 13.945 1.00 64.12 86 TRP A O 1
ATOM 679 N N . ALA A 1 87 ? -7.921 -7.362 14.161 1.00 44.19 87 ALA A N 1
ATOM 680 C CA . ALA A 1 87 ? -8.025 -7.254 15.607 1.00 44.19 87 ALA A CA 1
ATOM 681 C C . ALA A 1 87 ? -8.268 -8.636 16.237 1.00 44.19 87 ALA A C 1
ATOM 683 O O . ALA A 1 87 ? -9.362 -8.930 16.717 1.00 44.19 87 ALA A O 1
ATOM 684 N N . MET A 1 88 ? -7.226 -9.468 16.261 1.00 40.56 88 MET A N 1
ATOM 685 C CA . MET A 1 88 ? -7.120 -10.606 17.185 1.00 40.56 88 MET A CA 1
ATOM 686 C C . MET A 1 88 ? -6.161 -10.272 18.323 1.00 40.56 88 MET A C 1
ATOM 688 O O . MET A 1 88 ? -5.051 -9.776 18.025 1.00 40.56 88 MET A O 1
#

Organism: Ralstonia solanacearum (NCBI:txid305)

pLDDT: mean 78.17, std 10.48, range [40.56, 88.81]

Sequence (88 aa):
MFDRWASEAGPHEVRLWLDLEDHAEFVGAYLPPSLPMLFAYKGDRLTYAHVLELGITTIDRALAEGTAPSGFADPGIRGRLLQADWAM

Secondary structure (DSSP, 8-state):
-HHHHHHT--TT-------HHHHGGGTTT---SSSSEEEEEETTEEEEEEEPPTT-S-HHHHHHH----TT----SHHHHHHHS----